Protein AF-A0A0K8P3Y8-F1 (afdb_monomer_lite)

Sequence (131 aa):
MMTTYALRIQGMADGSETEAAHDLLVNLAWQIGLGAEIAAAIEPGSVRAKRLHGALRTVVDLCLAGYVWRAAFADALDQAATESAQLTADHPRIWPQRRAGPDLLAAAVQQRRVTADMVAGAELYRDTEKA

pLDDT: mean 88.59, std 14.08, range [38.62, 97.88]

Organism: Piscinibacter sakaiensis (NCBI:txid1547922)

Structure (mmCIF, N/CA/C/O backbone):
data_AF-A0A0K8P3Y8-F1
#
_entry.id   AF-A0A0K8P3Y8-F1
#
loop_
_atom_site.group_PDB
_atom_site.id
_atom_site.type_symbol
_atom_site.label_atom_id
_atom_site.label_alt_id
_atom_site.label_comp_id
_atom_site.label_asym_id
_atom_site.label_entity_id
_atom_site.label_seq_id
_atom_site.pdbx_PDB_ins_code
_atom_site.Cartn_x
_atom_site.Cartn_y
_atom_site.Cartn_z
_atom_site.occupancy
_atom_site.B_iso_or_equiv
_atom_site.auth_seq_id
_atom_site.auth_comp_id
_atom_site.auth_asym_id
_atom_site.auth_atom_id
_atom_site.pdbx_PDB_model_num
ATOM 1 N N . MET A 1 1 ? 2.283 18.747 4.758 1.00 38.62 1 MET A N 1
ATOM 2 C CA . MET A 1 1 ? 3.219 18.559 3.628 1.00 38.62 1 MET A CA 1
ATOM 3 C C . MET A 1 1 ? 2.624 17.481 2.716 1.00 38.62 1 MET A C 1
ATOM 5 O O . MET A 1 1 ? 2.986 16.326 2.844 1.00 38.62 1 MET A O 1
ATOM 9 N N . MET A 1 2 ? 1.619 17.828 1.899 1.00 41.12 2 MET A N 1
ATOM 10 C CA . MET A 1 2 ? 0.848 16.879 1.056 1.00 41.12 2 MET A CA 1
ATOM 11 C C . MET A 1 2 ? 1.256 16.917 -0.431 1.00 41.12 2 MET A C 1
ATOM 13 O O . MET A 1 2 ? 0.794 16.108 -1.222 1.00 41.12 2 MET A O 1
ATOM 17 N N . THR A 1 3 ? 2.130 17.844 -0.825 1.00 46.84 3 THR A N 1
ATOM 18 C CA . THR A 1 3 ? 2.325 18.224 -2.236 1.00 46.84 3 THR A CA 1
ATOM 19 C C . THR A 1 3 ? 3.323 17.343 -3.006 1.00 46.84 3 THR A C 1
ATOM 21 O O . THR A 1 3 ? 3.403 17.438 -4.225 1.00 46.84 3 THR A O 1
ATOM 24 N N . THR A 1 4 ? 4.091 16.473 -2.341 1.00 58.53 4 THR A N 1
ATOM 25 C CA . THR A 1 4 ? 5.255 15.817 -2.977 1.00 58.53 4 THR A CA 1
ATOM 26 C C . THR A 1 4 ? 4.937 14.484 -3.679 1.00 58.53 4 THR A C 1
ATOM 28 O O . THR A 1 4 ? 5.685 14.092 -4.572 1.00 58.53 4 THR A O 1
ATOM 31 N N . TYR A 1 5 ? 3.847 13.786 -3.327 1.00 66.44 5 TYR A N 1
ATOM 32 C CA . TYR A 1 5 ? 3.561 12.443 -3.867 1.00 66.44 5 TYR A CA 1
ATOM 33 C C . TYR A 1 5 ? 2.830 12.441 -5.206 1.00 66.44 5 TYR A C 1
ATOM 35 O O . TYR A 1 5 ? 3.277 11.754 -6.122 1.00 66.44 5 TYR A O 1
ATOM 43 N N . ALA A 1 6 ? 1.781 13.251 -5.359 1.00 65.88 6 ALA A N 1
ATOM 44 C CA . ALA A 1 6 ? 0.963 13.267 -6.574 1.00 65.88 6 ALA A CA 1
ATOM 45 C C . ALA A 1 6 ? 1.790 13.553 -7.842 1.00 65.88 6 ALA A C 1
ATOM 47 O O . ALA A 1 6 ? 1.665 12.864 -8.852 1.00 65.88 6 ALA A O 1
ATOM 48 N N . LEU A 1 7 ? 2.725 14.509 -7.766 1.00 65.19 7 LEU A N 1
ATOM 49 C CA . LEU A 1 7 ? 3.620 14.847 -8.879 1.00 65.19 7 LEU A CA 1
ATOM 50 C C . LEU A 1 7 ? 4.580 13.704 -9.241 1.00 65.19 7 LEU A C 1
ATOM 52 O O . LEU A 1 7 ? 4.900 13.519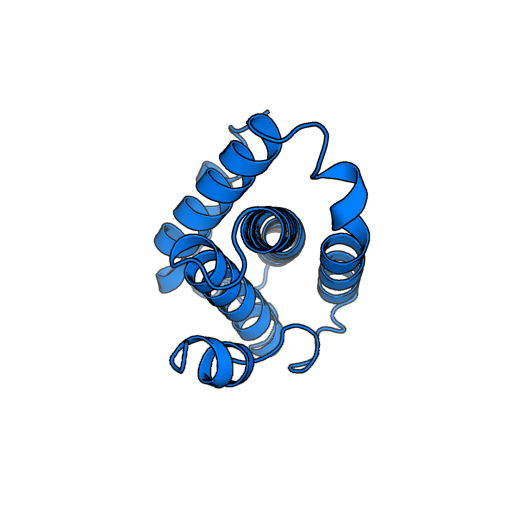 -10.413 1.00 65.19 7 LEU A O 1
ATOM 56 N N . ARG A 1 8 ? 5.035 12.926 -8.252 1.00 76.56 8 ARG A N 1
ATOM 57 C CA . ARG A 1 8 ? 5.907 11.766 -8.483 1.00 76.56 8 ARG A CA 1
ATOM 58 C C . ARG A 1 8 ? 5.149 10.583 -9.073 1.00 76.56 8 ARG A C 1
ATOM 60 O O . ARG A 1 8 ? 5.696 9.917 -9.940 1.00 76.56 8 ARG A O 1
ATOM 67 N N . ILE A 1 9 ? 3.912 10.353 -8.638 1.00 77.06 9 ILE A N 1
ATOM 68 C CA . ILE A 1 9 ? 3.044 9.290 -9.162 1.00 77.06 9 ILE A CA 1
ATOM 69 C C . ILE A 1 9 ? 2.704 9.552 -10.632 1.00 77.06 9 ILE A C 1
ATOM 71 O O . ILE A 1 9 ? 2.914 8.688 -11.479 1.00 77.06 9 ILE A O 1
ATOM 75 N N . GLN A 1 10 ? 2.239 10.764 -10.942 1.00 77.62 10 GLN A N 1
ATOM 76 C CA . GLN A 1 10 ? 1.782 11.135 -12.286 1.00 77.62 10 GLN A CA 1
ATOM 77 C C . GLN A 1 10 ? 2.937 11.340 -13.281 1.00 77.62 10 GLN A C 1
ATOM 79 O O . GLN A 1 10 ? 2.760 11.183 -14.485 1.00 77.62 10 GLN A O 1
ATOM 84 N N . GLY A 1 11 ? 4.134 11.683 -12.792 1.00 79.56 11 GLY A N 1
ATOM 85 C CA . GLY A 1 11 ? 5.323 11.879 -13.625 1.00 79.56 11 GLY A CA 1
ATOM 86 C C . GLY A 1 11 ? 6.143 10.613 -13.898 1.00 79.56 11 GLY A C 1
ATOM 87 O O . GLY A 1 11 ? 7.098 10.674 -14.672 1.00 79.56 11 GLY A O 1
ATOM 88 N N . MET A 1 12 ? 5.828 9.481 -13.259 1.00 90.56 12 MET A N 1
ATOM 89 C CA . MET A 1 12 ? 6.619 8.256 -13.391 1.00 90.56 12 MET A CA 1
ATOM 90 C C . MET A 1 12 ? 6.239 7.487 -14.660 1.00 90.56 12 MET A C 1
ATOM 92 O O . MET A 1 12 ? 5.096 7.060 -14.828 1.00 90.56 12 MET A O 1
ATOM 96 N N . ALA A 1 13 ? 7.221 7.278 -15.541 1.00 88.19 13 ALA A N 1
ATOM 97 C CA . ALA A 1 13 ? 7.034 6.527 -16.778 1.00 88.19 13 ALA A CA 1
ATOM 98 C C . ALA A 1 13 ? 6.640 5.065 -16.506 1.00 88.19 13 ALA A C 1
ATOM 100 O O . ALA A 1 13 ? 7.152 4.436 -15.575 1.00 88.19 13 ALA A O 1
ATOM 101 N N . ASP A 1 14 ? 5.751 4.516 -17.336 1.00 91.19 14 ASP A N 1
ATOM 102 C CA . ASP A 1 14 ? 5.361 3.108 -17.244 1.00 91.19 14 ASP A CA 1
ATOM 103 C C . ASP A 1 14 ? 6.566 2.181 -17.443 1.00 91.19 14 ASP A C 1
ATOM 105 O O . ASP A 1 14 ? 7.418 2.425 -18.298 1.00 91.19 14 ASP A O 1
ATOM 109 N N . GLY A 1 15 ? 6.647 1.121 -16.638 1.00 87.56 15 GLY A N 1
ATOM 110 C CA . GLY A 1 15 ? 7.774 0.193 -16.668 1.00 87.56 15 GLY A CA 1
ATOM 111 C C . GLY A 1 15 ? 9.051 0.730 -16.013 1.00 87.56 15 GLY A C 1
ATOM 112 O O . GLY A 1 15 ? 10.095 0.101 -16.143 1.00 87.56 15 GLY A O 1
ATOM 113 N N . SER A 1 16 ? 9.005 1.878 -15.328 1.00 87.25 16 SER A N 1
ATOM 114 C CA . SER A 1 16 ? 10.181 2.439 -14.654 1.00 87.25 16 SER A CA 1
ATOM 115 C C . SER A 1 16 ? 10.652 1.542 -13.505 1.00 87.25 16 SER A C 1
ATOM 117 O O . SER A 1 16 ? 9.902 1.263 -12.571 1.00 87.25 16 SER A O 1
ATOM 119 N N . GLU A 1 17 ? 11.922 1.148 -13.562 1.00 90.56 17 GLU A N 1
ATOM 120 C CA . GLU A 1 17 ? 12.650 0.384 -12.532 1.00 90.56 17 GLU A CA 1
ATOM 121 C C . GLU A 1 17 ? 13.673 1.255 -11.783 1.00 90.56 17 GLU A C 1
ATOM 123 O O . GLU A 1 17 ? 14.565 0.768 -11.091 1.00 90.56 17 GLU A O 1
ATOM 128 N N . THR A 1 18 ? 13.584 2.573 -11.967 1.00 91.06 18 THR A N 1
ATOM 129 C CA . THR A 1 18 ? 14.539 3.527 -11.395 1.00 91.06 18 THR A CA 1
ATOM 130 C C . THR A 1 18 ? 14.493 3.536 -9.868 1.00 91.06 18 THR A C 1
ATOM 132 O O . THR A 1 18 ? 13.472 3.223 -9.258 1.00 91.06 18 THR A O 1
ATOM 135 N N . GLU A 1 19 ? 15.565 4.013 -9.234 1.00 89.88 19 GLU A N 1
ATOM 136 C CA . GLU A 1 19 ? 15.565 4.270 -7.785 1.00 89.88 19 GLU A CA 1
ATOM 137 C C . GLU A 1 19 ? 14.427 5.216 -7.371 1.00 89.88 19 GLU A C 1
ATOM 139 O O . GLU A 1 19 ? 13.823 5.035 -6.324 1.00 89.88 19 GLU A O 1
ATOM 144 N N . ALA A 1 20 ? 14.024 6.156 -8.234 1.00 90.25 20 ALA A N 1
ATOM 145 C CA . ALA A 1 20 ? 12.864 7.006 -7.973 1.00 90.25 20 ALA A CA 1
ATOM 146 C C . ALA A 1 20 ? 11.533 6.226 -7.952 1.00 90.25 20 ALA A C 1
ATOM 148 O O . ALA A 1 20 ? 10.631 6.581 -7.192 1.00 90.25 20 ALA A O 1
ATOM 149 N N . ALA A 1 21 ? 11.390 5.186 -8.781 1.00 91.44 21 ALA A N 1
ATOM 150 C CA . ALA A 1 21 ? 10.237 4.287 -8.745 1.00 91.44 21 ALA A CA 1
ATOM 151 C C . ALA A 1 21 ? 10.254 3.430 -7.477 1.00 91.44 21 ALA A C 1
ATOM 153 O O . ALA A 1 21 ? 9.225 3.285 -6.817 1.00 91.44 21 ALA A O 1
ATOM 154 N N . HIS A 1 22 ? 11.427 2.926 -7.093 1.00 94.19 22 HIS A N 1
ATOM 155 C CA . HIS A 1 22 ? 11.602 2.176 -5.852 1.00 94.19 22 HIS A CA 1
ATOM 156 C C . HIS A 1 22 ? 11.281 3.025 -4.614 1.00 94.19 22 HIS A C 1
ATOM 158 O O . HIS A 1 22 ? 10.439 2.623 -3.811 1.00 94.19 22 HIS A O 1
ATOM 164 N N . ASP A 1 23 ? 11.832 4.235 -4.517 1.00 94.25 23 ASP A N 1
ATOM 165 C CA . ASP A 1 23 ? 11.528 5.205 -3.459 1.00 94.25 23 ASP A CA 1
ATOM 166 C C . ASP A 1 23 ? 10.031 5.526 -3.397 1.00 94.25 23 ASP A C 1
ATOM 168 O O . ASP A 1 23 ? 9.446 5.659 -2.318 1.00 94.25 23 ASP A O 1
ATOM 172 N N . LEU A 1 24 ? 9.379 5.663 -4.554 1.00 94.44 24 LEU A N 1
ATOM 173 C CA . LEU A 1 24 ? 7.940 5.886 -4.602 1.00 94.44 24 LEU A CA 1
ATOM 174 C C . LEU A 1 24 ? 7.177 4.692 -4.011 1.00 94.44 24 LEU A C 1
ATOM 176 O O . LEU A 1 24 ? 6.285 4.903 -3.192 1.00 94.44 24 LEU A O 1
ATOM 180 N N . LEU A 1 25 ? 7.547 3.456 -4.358 1.00 96.69 25 LEU A N 1
ATOM 181 C CA . LEU A 1 25 ? 6.929 2.248 -3.803 1.00 96.69 25 LEU A CA 1
ATOM 182 C C . LEU A 1 25 ? 7.134 2.134 -2.285 1.00 96.69 25 LEU A C 1
ATOM 184 O O . LEU A 1 25 ? 6.181 1.808 -1.579 1.00 96.69 25 LEU A O 1
ATOM 188 N N . VAL A 1 26 ? 8.326 2.456 -1.766 1.00 97.38 26 VAL A N 1
ATOM 189 C CA . VAL A 1 26 ? 8.604 2.486 -0.312 1.00 97.38 26 VAL A CA 1
ATOM 190 C C . VAL A 1 26 ? 7.645 3.437 0.395 1.00 97.38 26 VAL A C 1
ATOM 192 O O . VAL A 1 26 ? 7.004 3.089 1.389 1.00 97.38 26 VAL A O 1
ATOM 195 N N . ASN A 1 27 ? 7.514 4.642 -0.147 1.00 96.25 27 ASN A N 1
ATOM 196 C CA . ASN A 1 27 ? 6.673 5.662 0.445 1.00 96.25 27 ASN A CA 1
ATOM 197 C C . ASN A 1 27 ? 5.179 5.329 0.360 1.00 96.25 27 ASN A C 1
ATOM 199 O O . ASN A 1 27 ? 4.445 5.544 1.324 1.00 96.25 27 ASN A O 1
ATOM 203 N N . LEU A 1 28 ? 4.727 4.786 -0.773 1.00 97.06 28 LEU A N 1
ATOM 204 C CA . LEU A 1 28 ? 3.347 4.341 -0.946 1.00 97.06 28 LEU A CA 1
ATOM 205 C C . LEU A 1 28 ? 3.010 3.200 0.014 1.00 97.06 28 LEU A C 1
ATOM 207 O O . LEU A 1 28 ? 1.952 3.238 0.637 1.00 97.06 28 LEU A O 1
ATOM 211 N N . ALA A 1 29 ? 3.914 2.234 0.189 1.00 97.69 29 ALA A N 1
ATOM 212 C CA . ALA A 1 29 ? 3.736 1.147 1.146 1.00 97.69 29 ALA A CA 1
ATOM 213 C C . ALA A 1 29 ? 3.539 1.675 2.573 1.00 97.69 29 ALA A C 1
ATOM 215 O O . ALA A 1 29 ? 2.626 1.238 3.275 1.00 97.69 29 ALA A O 1
ATOM 216 N N . TRP A 1 30 ? 4.340 2.663 2.980 1.00 97.75 30 TRP A N 1
ATOM 217 C CA . TRP A 1 30 ? 4.203 3.281 4.294 1.00 97.75 30 TRP A CA 1
ATOM 218 C C . TRP A 1 30 ? 2.898 4.079 4.434 1.00 97.75 30 TRP A C 1
ATOM 220 O O . TRP A 1 30 ? 2.121 3.863 5.363 1.00 97.75 30 TRP A O 1
ATOM 230 N N . GLN A 1 31 ? 2.631 4.993 3.499 1.00 97.56 31 GLN A N 1
ATOM 231 C CA . GLN A 1 31 ? 1.500 5.916 3.588 1.00 97.56 31 GLN A CA 1
ATOM 232 C C . GLN A 1 31 ? 0.156 5.199 3.429 1.00 97.56 31 GLN A C 1
ATOM 234 O O . GLN A 1 31 ? -0.758 5.417 4.227 1.00 97.56 31 GLN A O 1
ATOM 239 N N . ILE A 1 32 ? 0.021 4.329 2.425 1.00 97.81 32 ILE A N 1
ATOM 240 C CA . ILE A 1 32 ? -1.208 3.557 2.210 1.00 97.81 32 ILE A CA 1
ATOM 241 C C . ILE A 1 32 ? -1.394 2.552 3.346 1.00 97.81 32 ILE A C 1
ATOM 243 O O . ILE A 1 32 ? -2.499 2.458 3.877 1.00 97.81 32 ILE A O 1
ATOM 247 N N . GLY A 1 33 ? -0.319 1.884 3.782 1.00 97.06 33 GLY A N 1
ATOM 248 C CA . GLY A 1 33 ? -0.361 0.963 4.915 1.00 97.06 33 GLY A CA 1
ATOM 249 C C . GLY A 1 33 ? -0.886 1.629 6.183 1.00 97.06 33 GLY A C 1
ATOM 250 O O . GLY A 1 33 ? -1.782 1.099 6.836 1.00 97.06 33 GLY A O 1
ATOM 251 N N . LEU A 1 34 ? -0.394 2.829 6.504 1.00 96.94 34 LEU A N 1
ATOM 252 C CA . LEU A 1 34 ? -0.852 3.566 7.679 1.00 96.94 34 LEU A CA 1
ATOM 253 C C . LEU A 1 34 ? -2.337 3.936 7.581 1.00 96.94 34 LEU A C 1
ATOM 255 O O . LEU A 1 34 ? -3.076 3.775 8.552 1.00 96.94 34 LEU A O 1
ATOM 259 N N . GLY A 1 35 ? -2.798 4.388 6.413 1.00 97.06 35 GLY A N 1
ATOM 260 C CA . GLY A 1 35 ? -4.219 4.667 6.204 1.00 97.06 35 GLY A CA 1
ATOM 261 C C . GLY A 1 35 ? -5.097 3.421 6.317 1.00 97.06 35 GLY A C 1
ATOM 262 O O . GLY A 1 35 ? -6.164 3.494 6.923 1.00 97.06 35 GLY A O 1
ATOM 263 N N . ALA A 1 36 ? -4.645 2.274 5.800 1.00 96.62 36 ALA A N 1
ATOM 264 C CA . ALA A 1 36 ? -5.361 1.006 5.920 1.00 96.62 36 ALA A CA 1
ATOM 265 C C . ALA A 1 36 ? -5.516 0.579 7.391 1.00 96.62 36 ALA A C 1
ATOM 267 O O . ALA A 1 36 ? -6.622 0.248 7.820 1.00 96.62 36 ALA A O 1
ATOM 268 N N . GLU A 1 37 ? -4.447 0.675 8.185 1.00 96.19 37 GLU A N 1
ATOM 269 C CA . GLU A 1 37 ? -4.467 0.384 9.625 1.00 96.19 37 GLU A CA 1
ATOM 270 C C . GLU A 1 37 ? -5.396 1.327 10.404 1.00 96.19 37 GLU A C 1
ATOM 272 O O . GLU A 1 37 ? -6.164 0.893 11.265 1.00 96.19 37 GLU A O 1
ATOM 277 N N . ILE A 1 38 ? -5.364 2.629 10.098 1.00 97.00 38 ILE A N 1
ATOM 278 C CA . ILE A 1 38 ? -6.264 3.611 10.720 1.00 97.00 38 ILE A CA 1
ATOM 279 C C . ILE A 1 38 ? -7.719 3.304 10.350 1.00 97.00 38 ILE A C 1
ATOM 281 O O . ILE A 1 38 ? -8.575 3.263 11.233 1.00 97.00 38 ILE A O 1
ATOM 285 N N . ALA A 1 39 ? -8.006 3.064 9.067 1.00 96.31 39 ALA A N 1
ATOM 286 C CA . ALA A 1 39 ? -9.353 2.761 8.596 1.00 96.31 39 ALA A CA 1
ATOM 287 C C . ALA A 1 39 ? -9.907 1.492 9.257 1.00 96.31 39 ALA A C 1
ATOM 289 O O . ALA A 1 39 ? -11.041 1.504 9.731 1.00 96.31 39 ALA A O 1
ATOM 290 N N . ALA A 1 40 ? -9.096 0.435 9.346 1.00 93.88 40 ALA A N 1
ATOM 291 C CA . ALA A 1 40 ? -9.467 -0.805 10.018 1.00 93.88 40 ALA A CA 1
ATOM 292 C C . ALA A 1 40 ? -9.660 -0.621 11.531 1.00 93.88 40 ALA A C 1
ATOM 294 O O . ALA A 1 40 ? -10.526 -1.264 12.112 1.00 93.88 40 ALA A O 1
ATOM 295 N N . ALA A 1 41 ? -8.895 0.264 12.176 1.00 94.19 41 ALA A N 1
ATOM 296 C CA . ALA A 1 41 ? -9.052 0.555 13.600 1.00 94.19 41 ALA A CA 1
ATOM 297 C C . ALA A 1 41 ? -10.322 1.360 13.922 1.00 94.19 41 ALA A C 1
ATOM 299 O O . ALA A 1 41 ? -10.872 1.206 15.011 1.00 94.19 41 ALA A O 1
ATOM 300 N N . ILE A 1 42 ? -10.758 2.234 13.011 1.00 94.44 42 ILE A N 1
ATOM 301 C CA . ILE A 1 42 ? -11.981 3.034 13.170 1.00 94.44 42 ILE A CA 1
ATOM 302 C C . ILE A 1 42 ? -13.214 2.184 12.877 1.00 94.44 42 ILE A C 1
ATOM 304 O O . ILE A 1 42 ? -14.165 2.185 13.653 1.00 94.44 42 ILE A O 1
ATOM 308 N N . GLU A 1 43 ? -13.201 1.490 11.741 1.00 92.25 43 GLU A N 1
ATOM 309 C CA . GLU A 1 43 ? -14.334 0.712 11.254 1.00 92.25 43 GLU A CA 1
ATOM 310 C C . GLU A 1 43 ? -13.821 -0.539 10.519 1.00 92.25 43 GLU A C 1
ATOM 312 O O . GLU A 1 43 ? -13.578 -0.509 9.299 1.00 92.25 43 GLU A O 1
ATOM 317 N N . PRO A 1 44 ? -13.622 -1.646 11.261 1.00 88.88 44 PRO A N 1
ATOM 318 C CA . PRO A 1 44 ? -13.174 -2.911 10.696 1.00 88.88 44 PRO A CA 1
ATOM 319 C C . PRO A 1 44 ? -14.096 -3.379 9.566 1.00 88.88 44 PRO A C 1
ATOM 321 O O . PRO A 1 44 ? -15.314 -3.395 9.707 1.00 88.88 44 PRO A O 1
ATOM 324 N N . GLY A 1 45 ? -13.516 -3.774 8.432 1.00 86.69 45 GLY A N 1
ATOM 325 C CA . GLY A 1 45 ? -14.281 -4.300 7.295 1.00 86.69 45 GLY A CA 1
ATOM 326 C C . GLY A 1 45 ? -15.048 -3.255 6.473 1.00 86.69 45 GLY A C 1
ATOM 327 O O . GLY A 1 45 ? -15.709 -3.635 5.505 1.00 86.69 45 GLY A O 1
ATOM 328 N N . SER A 1 46 ? -14.928 -1.960 6.789 1.00 91.38 46 SER A N 1
ATOM 329 C CA . SER A 1 46 ? -15.520 -0.886 5.982 1.00 91.38 46 SER A CA 1
ATOM 330 C C . SER A 1 46 ? -15.051 -0.927 4.522 1.00 91.38 46 SER A C 1
ATOM 332 O O . SER A 1 46 ? -13.939 -1.366 4.211 1.00 91.38 46 SER A O 1
ATOM 334 N N . VAL A 1 47 ? -15.877 -0.404 3.607 1.00 93.38 47 VAL A N 1
ATOM 335 C CA . VAL A 1 47 ? -15.524 -0.272 2.177 1.00 93.38 47 VAL A CA 1
ATOM 336 C C . VAL A 1 47 ? -14.205 0.486 2.007 1.00 93.38 47 VAL A C 1
ATOM 338 O O . VAL A 1 47 ? -13.367 0.108 1.191 1.00 93.38 47 VAL A O 1
ATOM 341 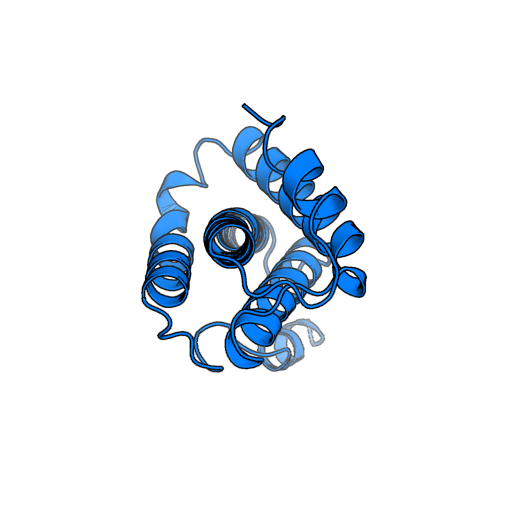N N . ARG A 1 48 ? -13.984 1.516 2.830 1.00 94.00 48 ARG A N 1
ATOM 342 C CA . ARG A 1 48 ? -12.737 2.283 2.867 1.00 94.00 48 ARG A CA 1
ATOM 343 C C . ARG A 1 48 ? -11.541 1.430 3.286 1.00 94.00 48 ARG A C 1
ATOM 345 O O . ARG A 1 48 ? -10.536 1.434 2.581 1.00 94.00 48 ARG A O 1
ATOM 352 N N . ALA A 1 49 ? -11.648 0.673 4.382 1.00 93.44 49 ALA A N 1
ATOM 353 C CA . ALA A 1 49 ? -10.573 -0.214 4.827 1.00 93.44 49 ALA A CA 1
ATOM 354 C C . ALA A 1 49 ? -10.232 -1.266 3.757 1.00 93.44 49 ALA A C 1
ATOM 356 O O . ALA A 1 49 ? -9.063 -1.449 3.428 1.00 93.44 49 ALA A O 1
ATOM 357 N N . LYS A 1 50 ? -11.251 -1.888 3.146 1.00 93.38 50 LYS A N 1
ATOM 358 C CA . LYS A 1 50 ? -11.085 -2.856 2.046 1.00 93.38 50 LYS A CA 1
ATOM 359 C C . LYS A 1 50 ? -10.384 -2.237 0.833 1.00 93.38 50 LYS A C 1
ATOM 361 O O . LYS A 1 50 ? -9.480 -2.846 0.266 1.00 93.38 50 LYS A O 1
ATOM 366 N N . ARG A 1 51 ? -10.772 -1.020 0.442 1.00 94.56 51 ARG A N 1
ATOM 367 C CA . ARG A 1 51 ? -10.174 -0.305 -0.695 1.00 94.56 51 ARG A CA 1
ATOM 368 C C . ARG A 1 51 ? -8.708 0.048 -0.453 1.00 94.56 51 ARG A C 1
ATOM 370 O O . ARG A 1 51 ? -7.883 -0.216 -1.323 1.00 94.56 51 ARG A O 1
ATOM 377 N N . LEU A 1 52 ? -8.379 0.608 0.713 1.00 96.50 52 LEU A N 1
ATOM 378 C CA . LEU A 1 52 ? -6.998 0.956 1.071 1.00 96.50 52 LEU A CA 1
ATOM 379 C C . LEU A 1 52 ? -6.111 -0.287 1.165 1.00 96.50 52 LEU A C 1
ATOM 381 O O . LEU A 1 52 ? -4.988 -0.282 0.667 1.00 96.50 52 LEU A O 1
ATOM 385 N N . HIS A 1 53 ? -6.639 -1.380 1.717 1.00 95.31 53 HIS A N 1
ATOM 386 C CA . HIS A 1 53 ? -5.956 -2.672 1.730 1.0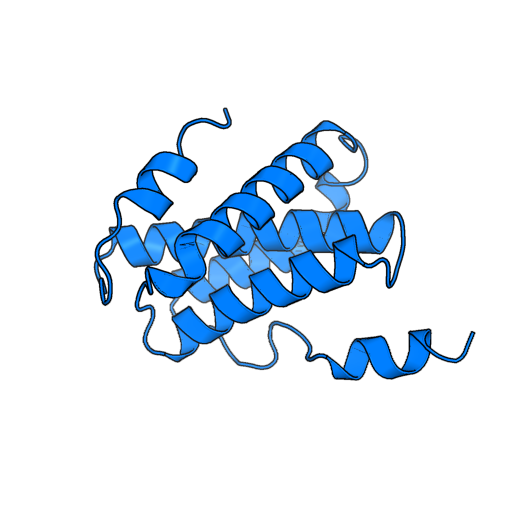0 95.31 53 HIS A CA 1
ATOM 387 C C . HIS A 1 53 ? -5.718 -3.225 0.319 1.00 95.31 53 HIS A C 1
ATOM 389 O O . HIS A 1 53 ? -4.628 -3.702 0.011 1.00 95.31 53 HIS A O 1
ATOM 395 N N . GLY A 1 54 ? -6.706 -3.109 -0.574 1.00 94.94 54 GLY A N 1
ATOM 396 C CA . GLY A 1 54 ? -6.556 -3.461 -1.988 1.00 94.94 54 GLY A CA 1
ATOM 397 C C . GLY A 1 54 ? -5.472 -2.639 -2.692 1.00 94.94 54 GLY A C 1
ATOM 398 O O . GLY A 1 54 ? -4.635 -3.203 -3.390 1.00 94.94 54 GLY A O 1
ATOM 399 N N . ALA A 1 55 ? -5.428 -1.325 -2.453 1.00 96.75 55 ALA A N 1
ATOM 400 C CA . ALA A 1 55 ? -4.373 -0.458 -2.979 1.00 96.75 55 ALA A CA 1
ATOM 401 C C . ALA A 1 55 ? -2.985 -0.840 -2.434 1.00 96.75 55 ALA A C 1
ATOM 403 O O . ALA A 1 55 ? -2.010 -0.849 -3.184 1.00 96.75 55 ALA A O 1
ATOM 404 N N . LEU A 1 56 ? -2.893 -1.218 -1.155 1.00 96.50 56 LEU A N 1
ATOM 405 C CA . LEU A 1 56 ? -1.653 -1.713 -0.560 1.00 96.50 56 LEU A CA 1
ATOM 406 C C . LEU A 1 56 ? -1.191 -3.029 -1.202 1.00 96.50 56 LEU A C 1
ATOM 408 O O . LEU A 1 56 ? -0.000 -3.188 -1.473 1.00 96.50 56 LEU A O 1
ATOM 412 N N . ARG A 1 57 ? -2.121 -3.947 -1.507 1.00 95.62 57 ARG A N 1
ATOM 413 C CA . ARG A 1 57 ? -1.815 -5.160 -2.285 1.00 95.62 57 ARG A CA 1
ATOM 414 C C . ARG A 1 57 ? -1.243 -4.823 -3.651 1.00 95.62 57 ARG A C 1
ATOM 416 O O . ARG A 1 57 ? -0.237 -5.412 -4.020 1.00 95.62 57 ARG A O 1
ATOM 423 N N . THR A 1 58 ? -1.806 -3.844 -4.355 1.00 96.06 58 THR A N 1
ATOM 424 C CA . THR A 1 58 ? -1.246 -3.399 -5.636 1.00 96.06 58 THR A CA 1
ATOM 425 C C . THR A 1 58 ? 0.210 -2.950 -5.488 1.00 96.06 58 THR A C 1
ATOM 427 O O . THR A 1 58 ? 1.043 -3.332 -6.301 1.00 96.06 58 THR A O 1
ATOM 430 N N . VAL A 1 59 ? 0.561 -2.198 -4.435 1.00 96.81 59 VAL A N 1
ATOM 431 C CA . VAL A 1 59 ? 1.965 -1.813 -4.176 1.00 96.81 59 VAL A CA 1
ATOM 432 C C . VAL A 1 59 ? 2.857 -3.044 -3.987 1.00 96.81 59 VAL A C 1
ATOM 434 O O . VAL A 1 59 ? 3.947 -3.107 -4.558 1.00 96.81 59 VAL A O 1
ATOM 437 N N . VAL A 1 60 ? 2.397 -4.038 -3.223 1.00 96.75 60 VAL A N 1
ATOM 438 C CA . VAL A 1 60 ? 3.118 -5.306 -3.027 1.00 96.75 60 VAL A CA 1
ATOM 439 C C . VAL A 1 60 ? 3.271 -6.073 -4.338 1.00 96.75 60 VAL A C 1
ATOM 441 O O . VAL A 1 60 ? 4.371 -6.530 -4.636 1.00 96.75 60 VAL A O 1
ATOM 444 N N . ASP A 1 61 ? 2.225 -6.157 -5.156 1.00 95.81 61 ASP A N 1
ATOM 445 C CA . ASP A 1 61 ? 2.267 -6.836 -6.452 1.00 95.81 61 ASP A CA 1
ATOM 446 C C . ASP A 1 61 ? 3.275 -6.165 -7.401 1.00 95.81 61 ASP A C 1
ATOM 448 O O . ASP A 1 61 ? 4.031 -6.855 -8.085 1.00 95.81 61 ASP A O 1
ATOM 452 N N . LEU A 1 62 ? 3.380 -4.829 -7.385 1.00 96.19 62 LEU A N 1
ATOM 453 C CA . LEU A 1 62 ? 4.414 -4.094 -8.130 1.00 96.19 62 LEU A CA 1
ATOM 454 C C . LEU A 1 62 ? 5.833 -4.391 -7.620 1.00 96.19 62 LEU A C 1
ATOM 456 O O . LEU A 1 62 ? 6.767 -4.505 -8.417 1.00 96.19 62 LEU A O 1
ATOM 460 N N . CYS A 1 63 ? 6.006 -4.564 -6.307 1.00 96.75 63 CYS A N 1
ATOM 461 C CA . CYS A 1 63 ? 7.281 -4.985 -5.720 1.00 96.75 63 CYS A CA 1
ATOM 462 C C . CYS A 1 63 ? 7.649 -6.414 -6.147 1.00 96.75 63 CYS A C 1
ATOM 464 O O . CYS A 1 63 ? 8.774 -6.659 -6.582 1.00 96.75 63 CYS A O 1
ATOM 466 N N . LEU A 1 64 ? 6.694 -7.344 -6.086 1.00 95.81 64 LEU A N 1
ATOM 467 C CA . LEU A 1 64 ? 6.881 -8.743 -6.484 1.00 95.81 64 LEU A CA 1
ATOM 468 C C . LEU A 1 64 ? 7.119 -8.901 -7.992 1.00 95.81 64 LEU A C 1
ATOM 470 O O . LEU A 1 64 ? 7.845 -9.801 -8.405 1.00 95.81 64 LEU A O 1
ATOM 474 N N . ALA A 1 65 ? 6.580 -7.994 -8.808 1.00 94.44 65 ALA A N 1
ATOM 475 C CA . ALA A 1 65 ? 6.835 -7.919 -10.244 1.00 94.44 65 ALA A CA 1
ATOM 476 C C . ALA A 1 65 ? 8.214 -7.327 -10.607 1.00 94.44 65 ALA A C 1
ATOM 478 O O . ALA A 1 65 ? 8.454 -7.026 -11.775 1.00 94.44 65 ALA A O 1
ATOM 479 N N . GLY A 1 66 ? 9.116 -7.153 -9.633 1.00 94.31 66 GLY A N 1
ATOM 480 C CA . GLY A 1 66 ? 10.473 -6.643 -9.849 1.00 94.31 66 GLY A CA 1
ATOM 481 C C . GLY A 1 66 ? 10.683 -5.188 -9.429 1.00 94.31 66 GLY A C 1
ATOM 482 O O . GLY A 1 66 ? 11.660 -4.582 -9.853 1.00 94.31 66 GLY A O 1
ATOM 483 N N . TYR A 1 67 ? 9.816 -4.629 -8.577 1.00 94.19 67 TYR A N 1
ATOM 484 C CA . TYR A 1 67 ? 9.845 -3.212 -8.173 1.00 94.19 67 TYR A CA 1
ATOM 485 C C . TYR A 1 67 ? 9.654 -2.259 -9.359 1.00 94.19 67 TYR A C 1
ATOM 487 O O . TYR A 1 67 ? 10.280 -1.203 -9.440 1.00 94.19 67 TYR A O 1
ATOM 495 N N . VAL A 1 68 ? 8.773 -2.654 -10.277 1.00 92.69 68 VAL A N 1
ATOM 496 C CA . VAL A 1 68 ? 8.497 -1.932 -11.517 1.00 92.69 68 VAL A CA 1
ATOM 497 C C . VAL A 1 68 ? 7.273 -1.049 -11.319 1.00 92.69 68 VAL A C 1
ATOM 499 O O . VAL A 1 68 ? 6.199 -1.541 -10.970 1.00 92.69 68 VAL A O 1
ATOM 502 N N . TRP A 1 69 ? 7.395 0.249 -11.592 1.00 93.69 69 TRP A N 1
ATOM 503 C CA . TRP A 1 69 ? 6.234 1.132 -11.622 1.00 93.69 69 TRP A CA 1
ATOM 504 C C . TRP A 1 69 ? 5.323 0.818 -12.810 1.00 93.69 69 TRP A C 1
ATOM 506 O O . TRP A 1 69 ? 5.790 0.602 -13.931 1.00 93.69 69 TRP A O 1
ATOM 516 N N . ARG A 1 70 ? 4.007 0.851 -12.577 1.00 95.06 70 ARG A N 1
ATOM 517 C CA . ARG A 1 70 ? 2.998 0.707 -13.629 1.00 95.06 70 ARG A CA 1
ATOM 518 C C . ARG A 1 70 ? 2.020 1.868 -13.597 1.00 95.06 70 ARG A C 1
ATOM 520 O O . ARG A 1 70 ? 1.247 2.011 -12.650 1.00 95.06 70 ARG A O 1
ATOM 527 N N . ALA A 1 71 ? 2.022 2.661 -14.665 1.00 92.69 71 ALA A N 1
ATOM 528 C CA . ALA A 1 71 ? 1.220 3.879 -14.760 1.00 92.69 71 ALA A CA 1
ATOM 529 C C . ALA A 1 71 ? -0.290 3.589 -14.727 1.00 92.69 71 ALA A C 1
ATOM 531 O O . ALA A 1 71 ? -1.066 4.417 -14.262 1.00 92.69 71 ALA A O 1
ATOM 532 N N . ALA A 1 72 ? -0.708 2.382 -15.126 1.00 95.25 72 ALA A N 1
ATOM 533 C CA . ALA A 1 72 ? -2.100 1.939 -15.048 1.00 95.25 72 ALA A CA 1
ATOM 534 C C . ALA A 1 72 ? -2.693 1.979 -13.623 1.00 95.25 72 ALA A C 1
ATOM 536 O O . ALA A 1 72 ? -3.910 2.046 -13.476 1.00 95.25 72 ALA A O 1
ATOM 537 N N . PHE A 1 73 ? -1.857 1.953 -12.577 1.00 95.19 73 PHE A N 1
ATOM 538 C CA . PHE A 1 73 ? -2.306 2.046 -11.183 1.00 95.19 73 PHE A CA 1
ATOM 539 C C . PHE A 1 73 ? -2.113 3.436 -10.566 1.00 95.19 73 PHE A C 1
ATOM 541 O O . PHE A 1 73 ? -2.469 3.623 -9.404 1.00 95.19 73 PHE A O 1
ATOM 548 N N . ALA A 1 74 ? -1.570 4.402 -11.315 1.00 93.19 74 ALA A N 1
ATOM 549 C CA . ALA A 1 74 ? -1.204 5.722 -10.806 1.00 93.19 74 ALA A CA 1
ATOM 550 C C . ALA A 1 74 ? -2.377 6.415 -10.101 1.00 93.19 74 ALA A C 1
ATOM 552 O O . ALA A 1 74 ? -2.273 6.756 -8.925 1.00 93.19 74 ALA A O 1
ATOM 553 N N . ASP A 1 75 ? -3.520 6.533 -10.778 1.00 92.75 75 ASP A N 1
ATOM 554 C CA . ASP A 1 75 ? -4.690 7.236 -10.242 1.00 92.75 75 ASP A CA 1
ATOM 555 C C . ASP A 1 75 ? -5.265 6.556 -8.998 1.00 92.75 75 ASP A C 1
ATOM 557 O O . ASP A 1 75 ? -5.654 7.222 -8.039 1.00 92.75 75 ASP A O 1
ATOM 561 N N . ALA A 1 76 ? -5.306 5.222 -8.987 1.00 94.38 76 ALA A N 1
ATOM 562 C CA . ALA A 1 76 ? -5.814 4.466 -7.848 1.00 94.38 76 ALA A CA 1
ATOM 563 C C . ALA A 1 76 ? -4.898 4.614 -6.621 1.00 94.38 76 ALA A C 1
ATOM 565 O O . ALA A 1 76 ? -5.385 4.792 -5.502 1.00 94.38 76 ALA A O 1
ATOM 566 N N . LEU A 1 77 ? -3.578 4.571 -6.830 1.00 96.25 77 LEU A N 1
ATOM 567 C CA . LEU A 1 77 ? -2.584 4.727 -5.769 1.00 96.25 77 LEU A CA 1
ATOM 568 C C . LEU A 1 77 ? -2.514 6.171 -5.254 1.00 96.25 77 LEU A C 1
ATOM 570 O O . LEU A 1 77 ? -2.371 6.364 -4.050 1.00 96.25 77 LEU A O 1
ATOM 574 N N . ASP A 1 78 ? -2.681 7.174 -6.118 1.00 95.12 78 ASP A N 1
ATOM 575 C CA . ASP A 1 78 ? -2.746 8.586 -5.717 1.00 95.12 78 ASP A CA 1
ATOM 576 C C . ASP A 1 78 ? -3.989 8.885 -4.868 1.00 95.12 78 ASP A C 1
ATOM 578 O O . ASP A 1 78 ? -3.897 9.503 -3.803 1.00 95.12 78 ASP A O 1
ATOM 582 N N . GLN A 1 79 ? -5.151 8.370 -5.279 1.00 94.88 79 GLN A N 1
ATOM 583 C CA . GLN A 1 79 ? -6.386 8.490 -4.503 1.00 94.88 79 GLN A CA 1
ATOM 584 C C . GLN A 1 79 ? -6.258 7.811 -3.136 1.00 94.88 79 GLN A C 1
ATOM 586 O O . GLN A 1 79 ? -6.638 8.400 -2.123 1.00 94.88 79 GLN A O 1
ATOM 591 N N . ALA A 1 80 ? -5.699 6.598 -3.091 1.00 96.75 80 ALA A N 1
ATOM 592 C CA . ALA A 1 80 ? -5.466 5.878 -1.842 1.00 96.75 80 ALA A CA 1
ATOM 593 C C . ALA A 1 80 ? -4.478 6.624 -0.934 1.00 96.75 80 ALA A C 1
ATOM 595 O O . ALA A 1 80 ? -4.738 6.793 0.254 1.00 96.75 80 ALA A O 1
ATOM 596 N N . ALA A 1 81 ? -3.372 7.128 -1.485 1.00 96.62 81 ALA A N 1
ATOM 597 C CA . ALA A 1 81 ? -2.397 7.906 -0.732 1.00 96.62 81 ALA A CA 1
ATOM 598 C C . ALA A 1 81 ? -3.019 9.193 -0.164 1.00 96.62 81 ALA A C 1
ATOM 600 O O . ALA A 1 81 ? -2.798 9.516 1.008 1.00 96.62 81 ALA A O 1
ATOM 601 N N . THR A 1 82 ? -3.819 9.904 -0.959 1.00 95.62 82 THR A N 1
ATOM 602 C CA . THR A 1 82 ? -4.534 11.116 -0.534 1.00 95.62 82 THR A CA 1
ATOM 603 C C . THR A 1 82 ? -5.522 10.815 0.591 1.00 95.62 82 THR A C 1
ATOM 605 O O . THR A 1 82 ? -5.534 11.511 1.607 1.00 95.62 82 THR A O 1
ATOM 608 N N . GLU A 1 83 ? -6.306 9.746 0.465 1.00 95.75 83 GLU A N 1
ATOM 609 C CA . GLU A 1 83 ? -7.231 9.315 1.514 1.00 95.75 83 GLU A CA 1
ATOM 610 C C . GLU A 1 83 ? -6.499 8.911 2.802 1.00 95.75 83 GLU A C 1
ATOM 612 O O . GLU A 1 83 ? -6.915 9.303 3.893 1.00 95.75 83 GLU A O 1
ATOM 617 N N . SER A 1 84 ? -5.377 8.195 2.701 1.00 96.81 84 SER A N 1
ATOM 618 C CA . SER A 1 84 ? -4.546 7.854 3.860 1.00 96.81 84 SER A CA 1
ATOM 619 C C . SER A 1 84 ? -3.983 9.086 4.569 1.00 96.81 84 SER A C 1
ATOM 621 O O . SER A 1 84 ? -3.926 9.125 5.802 1.00 96.81 84 SER A O 1
ATOM 623 N N . ALA A 1 85 ? -3.585 10.113 3.811 1.00 95.31 85 ALA A N 1
ATOM 624 C CA . ALA A 1 85 ? -3.130 11.379 4.378 1.00 95.31 85 ALA A CA 1
ATOM 625 C C . ALA A 1 85 ? -4.264 12.089 5.135 1.00 95.31 85 ALA A C 1
ATOM 627 O O . ALA A 1 85 ? -4.048 12.557 6.254 1.00 95.31 85 ALA A O 1
ATOM 628 N N . GLN A 1 86 ? -5.473 12.100 4.566 1.00 95.81 86 GLN A N 1
ATOM 629 C CA . GLN A 1 86 ? -6.661 12.661 5.208 1.00 95.81 86 GLN A CA 1
ATOM 630 C C . GLN A 1 86 ? -7.006 11.912 6.505 1.00 95.81 86 GLN A C 1
ATOM 632 O O . GLN A 1 86 ? -7.141 12.532 7.554 1.00 95.81 86 GLN A O 1
ATOM 637 N N . LEU A 1 87 ? -7.024 10.576 6.476 1.00 95.75 87 LEU A N 1
ATOM 638 C CA . LEU A 1 87 ? -7.227 9.737 7.664 1.00 95.75 87 LEU A CA 1
ATOM 639 C C . LEU A 1 87 ? -6.210 10.021 8.773 1.00 95.75 87 LEU A C 1
ATOM 641 O O . LEU A 1 87 ? -6.559 10.077 9.951 1.00 95.75 87 LEU A O 1
ATOM 645 N N . THR A 1 88 ? -4.945 10.210 8.404 1.00 95.06 88 THR A N 1
ATOM 646 C CA . THR A 1 88 ? -3.882 10.526 9.364 1.00 95.06 88 THR A CA 1
ATOM 647 C C . THR A 1 88 ? -4.101 11.898 10.007 1.00 95.06 88 THR A C 1
ATOM 649 O O . THR A 1 88 ? -3.900 12.047 11.215 1.00 95.06 88 THR A O 1
ATOM 652 N N . ALA A 1 89 ? -4.547 12.884 9.222 1.00 95.25 89 ALA A N 1
ATOM 653 C CA . ALA A 1 89 ? -4.866 14.226 9.702 1.00 95.25 89 ALA A CA 1
ATOM 654 C C . ALA A 1 89 ? -6.106 14.247 10.612 1.00 95.25 89 ALA A C 1
ATOM 656 O O . ALA A 1 89 ? -6.084 14.906 11.651 1.00 95.25 89 ALA A O 1
ATOM 657 N N . ASP A 1 90 ? -7.147 13.491 10.259 1.00 96.19 90 ASP A N 1
ATOM 658 C CA . ASP A 1 90 ? -8.415 13.443 10.996 1.00 96.19 90 ASP A CA 1
ATOM 659 C C . ASP A 1 90 ? -8.309 12.650 12.307 1.00 96.19 90 ASP A C 1
ATOM 661 O O . ASP A 1 90 ? -9.044 12.901 13.265 1.00 96.19 90 ASP A O 1
ATOM 665 N N . HIS A 1 91 ? -7.360 11.712 12.387 1.00 95.44 91 HIS A N 1
ATOM 666 C CA . HIS A 1 91 ? -7.194 10.817 13.532 1.00 95.44 91 HIS A CA 1
ATOM 667 C C . HIS A 1 91 ? -5.792 10.907 14.174 1.00 95.44 91 HIS A C 1
ATOM 669 O O . HIS A 1 91 ? -5.106 9.886 14.328 1.00 95.44 91 HIS A O 1
ATOM 675 N N . PRO A 1 92 ? -5.366 12.095 14.662 1.00 94.19 92 PRO A N 1
ATOM 676 C CA . PRO A 1 92 ? -4.005 12.346 15.152 1.00 94.19 92 PRO A CA 1
ATOM 677 C C . PRO A 1 92 ? -3.619 11.508 16.381 1.00 94.19 92 PRO A C 1
ATOM 679 O O . P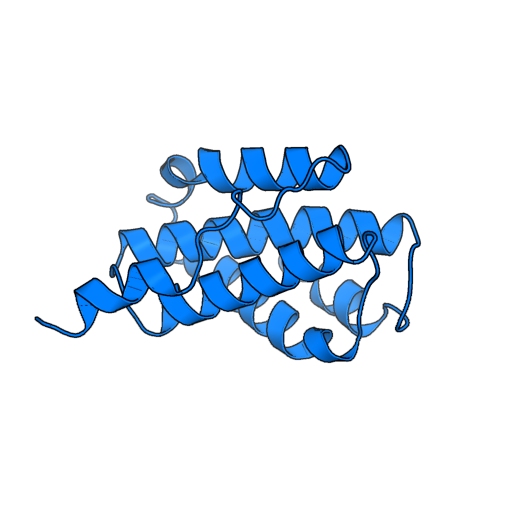RO A 1 92 ? -2.439 11.312 16.657 1.00 94.19 92 PRO A O 1
ATOM 682 N N . ARG A 1 93 ? -4.607 11.007 17.133 1.00 94.75 93 ARG A N 1
ATOM 683 C CA . ARG A 1 93 ? -4.390 10.158 18.317 1.00 94.75 93 ARG A CA 1
ATOM 684 C C . ARG A 1 93 ? -4.243 8.670 17.985 1.00 94.75 93 ARG A C 1
ATOM 686 O O . ARG A 1 93 ? -3.712 7.929 18.808 1.00 94.75 93 ARG A O 1
ATOM 693 N N . ILE A 1 94 ? -4.725 8.236 16.818 1.00 92.44 94 ILE A N 1
ATOM 694 C CA . ILE A 1 94 ? -4.775 6.819 16.429 1.00 92.44 94 ILE A CA 1
ATOM 695 C C . ILE A 1 94 ? -3.509 6.428 15.674 1.00 92.44 94 ILE A C 1
ATOM 697 O O . ILE A 1 94 ? -2.881 5.427 16.015 1.00 92.44 94 ILE A O 1
ATOM 701 N N . TRP A 1 95 ? -3.108 7.223 14.679 1.00 90.31 95 TRP A N 1
ATOM 702 C CA . TRP A 1 95 ? -2.025 6.839 13.770 1.00 90.31 95 TRP A CA 1
ATOM 703 C C . TRP A 1 95 ? -0.688 6.491 14.457 1.00 90.31 95 TRP A C 1
ATOM 705 O O . TRP A 1 95 ? -0.059 5.537 13.998 1.00 90.31 95 TRP A O 1
ATOM 715 N N . PRO A 1 96 ? -0.246 7.124 15.574 1.00 93.25 96 PRO A N 1
ATOM 716 C CA . PRO A 1 96 ? 1.031 6.761 16.197 1.00 93.25 96 PRO A CA 1
ATOM 717 C C . PRO A 1 96 ? 1.064 5.310 16.697 1.00 93.25 96 PRO A C 1
ATOM 719 O O . PRO A 1 96 ? 2.124 4.696 16.741 1.00 93.25 96 PRO A O 1
ATOM 722 N N . GLN A 1 97 ? -0.101 4.753 17.039 1.00 94.38 97 GLN A N 1
ATOM 723 C CA . GLN A 1 97 ? -0.263 3.393 17.565 1.00 94.38 97 GLN A CA 1
ATOM 724 C C . GLN A 1 97 ? -0.329 2.336 16.451 1.00 94.38 97 GLN A C 1
ATOM 726 O O . GLN A 1 97 ? -0.322 1.140 16.724 1.00 94.38 97 GLN A O 1
ATOM 731 N N . ARG A 1 98 ? -0.423 2.775 15.193 1.00 95.00 98 ARG A N 1
ATOM 732 C CA . ARG A 1 98 ? -0.685 1.940 14.014 1.00 95.00 98 ARG A CA 1
ATOM 733 C C . ARG A 1 98 ? 0.494 1.868 13.045 1.00 95.00 98 ARG A C 1
ATOM 735 O O . ARG A 1 98 ? 0.359 1.382 11.932 1.00 95.00 98 ARG A O 1
ATOM 742 N N . ARG A 1 99 ? 1.666 2.343 13.468 1.00 94.38 99 ARG A N 1
ATOM 743 C CA . ARG A 1 99 ? 2.851 2.458 12.610 1.00 94.38 99 ARG A CA 1
ATOM 744 C C . ARG A 1 99 ? 3.610 1.157 12.378 1.00 94.38 99 ARG A C 1
ATOM 746 O O . ARG A 1 99 ? 4.294 1.053 11.371 1.00 94.38 99 ARG A O 1
ATOM 753 N N . ALA A 1 100 ? 3.504 0.186 13.286 1.00 94.38 100 ALA A N 1
ATOM 754 C CA . ALA A 1 100 ? 4.379 -0.987 13.279 1.00 94.38 100 ALA A CA 1
ATOM 755 C C . ALA A 1 100 ? 4.303 -1.790 11.966 1.00 94.38 100 ALA A C 1
ATOM 757 O O . ALA A 1 100 ? 5.338 -2.080 11.376 1.00 94.38 100 ALA A O 1
ATOM 758 N N . GLY A 1 101 ? 3.096 -2.101 11.480 1.00 94.12 101 GLY A N 1
ATOM 759 C CA . GLY A 1 101 ? 2.904 -2.792 10.198 1.00 94.12 101 GLY A CA 1
ATOM 760 C C . GLY A 1 101 ? 3.457 -1.999 9.003 1.00 94.12 101 GLY A C 1
ATOM 761 O O . GLY A 1 101 ? 4.311 -2.518 8.282 1.00 94.12 101 GLY A O 1
ATOM 762 N N . PRO A 1 102 ? 3.052 -0.730 8.817 1.00 96.00 102 PRO A N 1
ATOM 763 C CA . PRO A 1 102 ? 3.576 0.138 7.761 1.00 96.00 102 PRO A CA 1
ATOM 764 C C . PRO A 1 102 ? 5.099 0.323 7.793 1.00 96.00 102 PRO A C 1
ATOM 766 O O . PRO A 1 102 ? 5.735 0.285 6.742 1.00 96.00 102 PRO A O 1
ATOM 769 N N . ASP A 1 103 ? 5.695 0.492 8.979 1.00 96.94 103 ASP A N 1
ATOM 770 C CA . ASP A 1 103 ? 7.148 0.615 9.153 1.00 96.94 103 ASP A CA 1
ATOM 771 C C . ASP A 1 103 ? 7.859 -0.679 8.700 1.00 96.94 103 ASP A C 1
ATOM 773 O O . ASP A 1 103 ? 8.849 -0.617 7.968 1.00 96.94 103 ASP A O 1
ATOM 777 N N . LEU A 1 104 ? 7.336 -1.855 9.077 1.00 96.56 104 LEU A N 1
ATOM 778 C CA . LEU A 1 104 ? 7.884 -3.154 8.663 1.00 96.56 104 LEU A CA 1
ATOM 779 C C . LEU A 1 104 ? 7.777 -3.373 7.152 1.00 96.56 104 LEU A C 1
ATOM 781 O O . LEU A 1 104 ? 8.754 -3.782 6.522 1.00 96.56 104 LEU A O 1
ATOM 785 N N . LEU A 1 105 ? 6.618 -3.079 6.560 1.00 96.88 105 LEU A N 1
ATOM 786 C CA . LEU A 1 105 ? 6.409 -3.249 5.126 1.00 96.88 105 LEU A CA 1
ATOM 787 C C . LEU A 1 105 ? 7.295 -2.293 4.321 1.00 96.88 105 LEU A C 1
ATOM 789 O O . LEU A 1 105 ? 7.973 -2.727 3.394 1.00 96.88 105 LEU A O 1
ATOM 793 N N . ALA A 1 106 ? 7.354 -1.014 4.694 1.00 97.69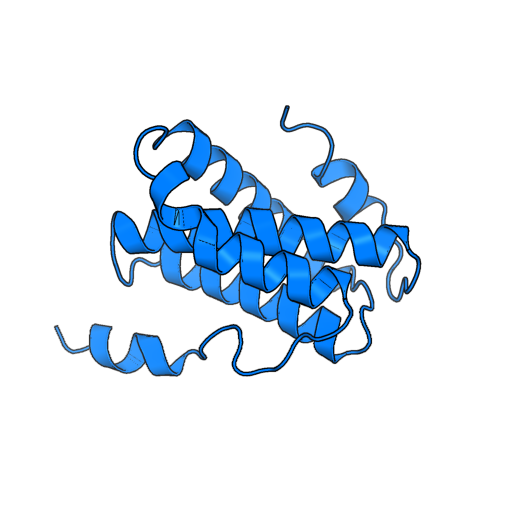 106 ALA A N 1
ATOM 794 C CA . ALA A 1 106 ? 8.211 -0.041 4.022 1.00 97.69 106 ALA A CA 1
ATOM 795 C C . ALA A 1 106 ? 9.694 -0.433 4.110 1.00 97.69 106 ALA A C 1
ATOM 797 O O . ALA A 1 106 ? 10.412 -0.359 3.113 1.00 97.69 106 ALA A O 1
ATOM 798 N N . ALA A 1 107 ? 10.146 -0.933 5.267 1.00 97.88 107 ALA A N 1
ATOM 799 C CA . ALA A 1 107 ? 11.499 -1.462 5.422 1.00 97.88 107 ALA A CA 1
ATOM 800 C C . ALA A 1 107 ? 11.753 -2.688 4.527 1.00 97.88 107 ALA A C 1
ATOM 802 O O . ALA A 1 107 ? 12.831 -2.807 3.942 1.00 97.88 107 ALA A O 1
ATOM 803 N N . ALA A 1 108 ? 10.771 -3.580 4.375 1.00 97.75 108 ALA A N 1
ATOM 804 C CA . ALA A 1 108 ? 10.871 -4.722 3.472 1.00 97.75 108 ALA A CA 1
ATOM 805 C C . ALA A 1 108 ? 10.943 -4.292 2.000 1.00 97.75 108 ALA A C 1
ATOM 807 O O . ALA A 1 108 ? 11.791 -4.804 1.266 1.00 97.75 108 ALA A O 1
ATOM 808 N N . VAL A 1 109 ? 10.127 -3.318 1.577 1.00 97.50 109 VAL A N 1
ATOM 809 C CA . VAL A 1 109 ? 10.204 -2.725 0.230 1.00 97.50 109 VAL A CA 1
ATOM 810 C C . VAL A 1 109 ? 11.582 -2.111 0.011 1.00 97.50 109 VAL A C 1
ATOM 812 O O . VAL A 1 109 ? 12.242 -2.441 -0.974 1.00 97.50 109 VAL A O 1
ATOM 815 N N . GLN A 1 110 ? 12.069 -1.307 0.959 1.00 97.75 110 GLN A N 1
ATOM 816 C CA . GLN A 1 110 ? 13.379 -0.655 0.887 1.00 97.75 110 GLN A CA 1
ATOM 817 C C . GLN A 1 110 ? 14.518 -1.668 0.722 1.00 97.75 110 GLN A C 1
ATOM 819 O O . GLN A 1 110 ? 15.452 -1.448 -0.043 1.00 97.75 110 GLN A O 1
ATOM 824 N N . GLN A 1 111 ? 14.442 -2.793 1.431 1.00 97.44 111 GLN A N 1
ATOM 825 C CA . GLN A 1 111 ? 15.457 -3.849 1.397 1.00 97.44 111 GLN A CA 1
ATOM 826 C C . GLN A 1 111 ? 15.261 -4.841 0.246 1.00 97.44 111 GLN A C 1
ATOM 828 O O . GLN A 1 111 ? 16.030 -5.794 0.129 1.00 97.44 111 GLN A O 1
ATOM 833 N N . ARG A 1 112 ? 14.232 -4.638 -0.581 1.00 96.88 112 ARG A N 1
ATOM 834 C CA . ARG A 1 112 ? 13.814 -5.538 -1.657 1.00 96.88 112 ARG A CA 1
ATOM 835 C C . ARG A 1 112 ? 13.513 -6.970 -1.178 1.00 96.88 112 ARG A C 1
ATOM 837 O O . ARG A 1 112 ? 13.848 -7.947 -1.841 1.00 96.88 112 ARG A O 1
ATOM 844 N N . ARG A 1 113 ? 12.868 -7.089 -0.013 1.00 96.62 113 ARG A N 1
ATOM 845 C CA . ARG A 1 113 ? 12.525 -8.350 0.680 1.00 96.62 113 ARG A CA 1
ATOM 846 C C . ARG A 1 113 ? 11.020 -8.582 0.815 1.00 96.62 113 ARG A C 1
ATOM 848 O O . ARG A 1 113 ? 10.596 -9.319 1.699 1.00 96.62 113 ARG A O 1
ATOM 855 N N . VAL A 1 114 ? 10.212 -7.926 -0.015 1.00 96.12 114 VAL A N 1
ATOM 856 C CA . VAL A 1 114 ? 8.755 -8.095 0.019 1.00 96.12 114 VAL A CA 1
ATOM 857 C C . VAL A 1 114 ? 8.388 -9.537 -0.312 1.00 96.12 114 VAL A C 1
ATOM 859 O O . VAL A 1 114 ? 8.889 -10.105 -1.283 1.00 96.12 114 VAL A O 1
ATOM 862 N N . THR A 1 115 ? 7.486 -10.105 0.480 1.00 92.69 115 THR A N 1
ATOM 863 C CA . THR A 1 115 ? 6.881 -11.415 0.241 1.00 92.69 115 THR A CA 1
ATOM 864 C C . THR A 1 115 ? 5.359 -11.287 0.186 1.00 92.69 115 THR A C 1
ATOM 866 O O . THR A 1 115 ? 4.778 -10.330 0.701 1.00 92.69 115 THR A O 1
ATOM 869 N N . ALA A 1 116 ? 4.696 -12.240 -0.474 1.00 85.69 116 ALA A N 1
ATOM 870 C CA . ALA A 1 116 ? 3.251 -12.185 -0.711 1.00 85.69 116 ALA A CA 1
ATOM 871 C C . ALA A 1 116 ? 2.404 -12.262 0.576 1.00 85.69 116 ALA A C 1
ATOM 873 O O . ALA A 1 116 ? 1.255 -11.834 0.578 1.00 85.69 116 ALA A O 1
ATOM 874 N N . ASP A 1 117 ? 2.963 -12.792 1.663 1.00 87.50 117 ASP A N 1
ATOM 875 C CA . ASP A 1 117 ? 2.328 -12.927 2.976 1.00 87.50 117 ASP A CA 1
ATOM 876 C C . ASP A 1 117 ? 2.390 -11.650 3.831 1.00 87.50 117 ASP A C 1
ATOM 878 O O . ASP A 1 117 ? 1.686 -11.556 4.834 1.00 87.50 117 ASP A O 1
ATOM 882 N N . MET A 1 118 ? 3.168 -10.637 3.426 1.00 87.81 118 MET A N 1
ATOM 883 C CA . MET A 1 118 ? 3.271 -9.373 4.170 1.00 87.81 118 MET A CA 1
ATOM 884 C C . MET A 1 118 ? 1.988 -8.537 4.146 1.00 87.81 118 MET A C 1
ATOM 886 O O . MET A 1 118 ? 1.798 -7.681 5.007 1.00 87.81 118 MET A O 1
ATOM 890 N N . VAL A 1 119 ? 1.107 -8.775 3.172 1.00 86.75 119 VAL A N 1
ATOM 891 C CA . VAL A 1 119 ? -0.230 -8.181 3.116 1.00 86.75 119 VAL A CA 1
ATOM 892 C C . VAL A 1 119 ? -1.223 -9.304 2.882 1.00 86.75 119 VAL A C 1
ATOM 894 O O . VAL A 1 119 ? -1.241 -9.938 1.827 1.00 86.75 119 VAL A O 1
ATOM 897 N N . ALA A 1 120 ? -2.065 -9.543 3.880 1.00 81.25 120 ALA A N 1
ATOM 898 C CA . ALA A 1 120 ? -3.053 -10.607 3.833 1.00 81.25 120 ALA A CA 1
ATOM 899 C C . ALA A 1 120 ? -3.987 -10.483 2.614 1.00 81.25 120 ALA A C 1
ATOM 901 O O . ALA A 1 120 ? -4.222 -9.392 2.085 1.00 81.25 120 ALA A O 1
ATOM 902 N N . GLY A 1 121 ? -4.511 -11.599 2.116 1.00 71.00 121 GLY A N 1
ATOM 903 C CA . GLY A 1 121 ? -5.398 -11.581 0.963 1.00 71.00 121 GLY A CA 1
ATOM 904 C C . GLY A 1 121 ? -6.846 -11.259 1.287 1.00 71.00 121 GLY A C 1
ATOM 905 O O . GLY A 1 121 ? -7.237 -10.993 2.425 1.00 71.00 121 GLY A O 1
ATOM 906 N N . ALA A 1 122 ? -7.656 -11.254 0.228 1.00 64.81 122 ALA A N 1
ATOM 907 C CA . ALA A 1 122 ? -9.080 -10.952 0.309 1.00 64.81 122 ALA A CA 1
ATOM 908 C C . ALA A 1 122 ? -9.855 -11.962 1.177 1.00 64.81 122 ALA A C 1
ATOM 910 O O . ALA A 1 122 ? -10.979 -11.681 1.588 1.00 64.81 122 ALA A O 1
ATOM 911 N N . GLU A 1 123 ? -9.265 -13.125 1.479 1.00 67.56 123 GLU A N 1
ATOM 912 C CA . GLU A 1 123 ? -9.786 -14.108 2.428 1.00 67.56 123 GLU A CA 1
ATOM 913 C C . GLU A 1 123 ? -10.113 -13.518 3.804 1.00 67.56 123 GLU A C 1
ATOM 915 O O . GLU A 1 123 ? -11.078 -13.974 4.411 1.00 67.56 123 GLU A O 1
ATOM 920 N N . LEU A 1 124 ? -9.426 -12.455 4.241 1.00 65.06 124 LEU A N 1
ATOM 921 C CA . LEU A 1 124 ? -9.738 -11.766 5.499 1.00 65.06 124 LEU A CA 1
ATOM 922 C C . LEU A 1 124 ? -11.150 -11.170 5.556 1.00 65.06 124 LEU A C 1
ATOM 924 O O . LEU A 1 124 ? -11.672 -10.915 6.638 1.00 65.06 124 LEU A O 1
ATOM 928 N N . TYR A 1 125 ? -11.775 -10.918 4.407 1.00 61.72 125 TYR A N 1
ATOM 929 C CA . TYR A 1 125 ? -13.080 -10.267 4.350 1.00 61.72 125 TYR A CA 1
ATOM 930 C C . TYR A 1 125 ? -14.251 -11.241 4.214 1.00 61.72 125 TYR A C 1
ATOM 932 O O . TYR A 1 125 ? -15.393 -10.813 4.349 1.00 61.72 125 TYR A O 1
ATOM 940 N N . ARG A 1 126 ? -14.000 -12.541 4.015 1.00 59.09 126 ARG A N 1
ATOM 941 C CA . ARG A 1 126 ? -15.072 -13.543 3.856 1.00 59.09 126 ARG A CA 1
ATOM 942 C C . ARG A 1 126 ? -15.888 -13.754 5.135 1.00 59.09 126 ARG A C 1
ATOM 944 O O . ARG A 1 126 ? -17.056 -14.122 5.057 1.00 59.09 126 ARG A O 1
ATOM 951 N N . ASP A 1 127 ? -15.301 -13.467 6.295 1.00 54.69 127 ASP A N 1
ATOM 952 C CA . ASP A 1 127 ? -15.959 -13.630 7.597 1.00 54.69 127 ASP A CA 1
ATOM 953 C C . ASP A 1 127 ? -16.757 -12.389 8.037 1.00 54.69 127 ASP A C 1
ATOM 955 O O . ASP A 1 127 ? -17.592 -12.484 8.932 1.00 54.69 127 ASP A O 1
ATOM 959 N N . THR A 1 128 ? -16.567 -11.234 7.382 1.00 54.72 128 THR A N 1
ATOM 960 C CA . THR A 1 128 ? -17.329 -9.997 7.676 1.00 54.72 128 THR A CA 1
ATOM 961 C C . THR A 1 128 ? -18.626 -9.871 6.873 1.00 54.72 128 THR A C 1
ATOM 963 O O . THR A 1 128 ? -19.430 -8.993 7.159 1.00 54.72 128 THR A O 1
ATOM 966 N N . GLU A 1 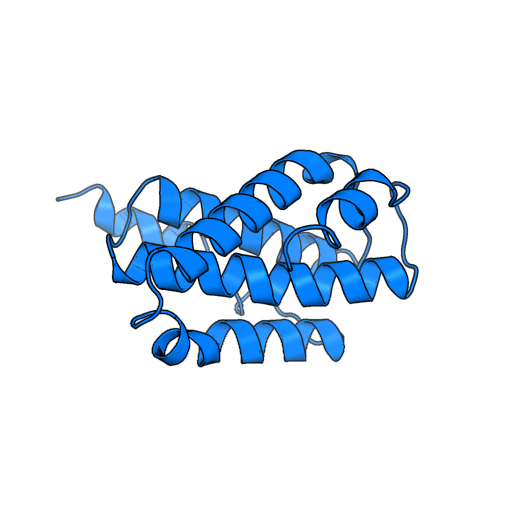129 ? -18.866 -10.752 5.898 1.00 51.44 129 GLU A N 1
ATOM 967 C CA . GLU A 1 129 ? -20.090 -10.770 5.076 1.00 51.44 129 GLU A CA 1
ATOM 968 C C . GLU A 1 129 ? -21.223 -11.624 5.679 1.00 51.44 129 GLU A C 1
ATOM 970 O O . GLU A 1 129 ? -22.300 -11.719 5.096 1.00 51.44 129 GLU A O 1
ATOM 975 N N . LYS A 1 130 ? -20.997 -12.252 6.843 1.00 39.31 130 LYS A N 1
ATOM 976 C CA . LYS A 1 130 ? -21.979 -13.108 7.539 1.00 39.31 130 LYS A CA 1
ATOM 977 C C . LYS A 1 130 ? -22.591 -12.492 8.809 1.00 39.31 130 LYS A C 1
ATOM 979 O O . LYS A 1 130 ? -23.233 -13.230 9.556 1.00 39.31 130 LYS A O 1
ATOM 984 N N . ALA A 1 131 ? -22.391 -11.199 9.067 1.00 40.31 131 ALA A N 1
ATOM 985 C CA . ALA A 1 131 ? -22.951 -10.500 10.230 1.00 40.31 131 ALA A CA 1
ATOM 986 C C . ALA A 1 131 ? -24.182 -9.666 9.860 1.00 40.31 131 ALA A C 1
ATOM 988 O O . ALA A 1 131 ? -24.115 -8.950 8.835 1.00 40.31 131 ALA A O 1
#

Foldseek 3Di:
DLPPLLCLLQVDDFFDPDVSLLVNLLVLLLLLQLLLQLCCVVPNLDPLNVLSLVLNLVSLVCLVVVSTDHNVCSVSSSVSSVSSVVSCVVCVPPSVVRRPLSVVQSVCSVVSNRDNPSRDDPVVNPVVVPD

Radius of gyration: 14.14 Å; chains: 1; bounding box: 38×33×36 Å

Secondary structure (DSSP, 8-state):
--SHHHHHHHHPPTT--SHHHHHHHHHHHHHHHHHHHHHHHHSTT-HHHHHHHHHHHHHHHHHHTTS---GGGHHHHHHHHHHHHHHHHH-TTTGGGG-HHHHHHHHHHHTT---GGGS--GGGGTTGGG-